Protein AF-A0A7S4FCK1-F1 (afdb_monomer_lite)

Foldseek 3Di:
DDPVVVVVVVDQDDADQDLVQLLVLLVDDPPSVSSVLSSLVCLLVNLLPDPLDPRLQVSLLSNLVSLLPDDCPPVHPCSVVSSLSNNLSSCLSHVPVLVVVLVCQLVDPPDDPVSNVSSVVSNVSNVD

Organism: Chrysotila carterae (NCBI:txid13221)

InterPro domains:
  IPR019337 Telomere length regulation protein, conserved domain [PF10193] (16-127)
  IPR038528 TEL2, C-terminal domain superfamily [G3DSA:1.25.40.720] (13-128)
  IPR051970 Telomere Length Regulation TEL2 [PTHR15830] (1-128)

Structure (mmCIF, N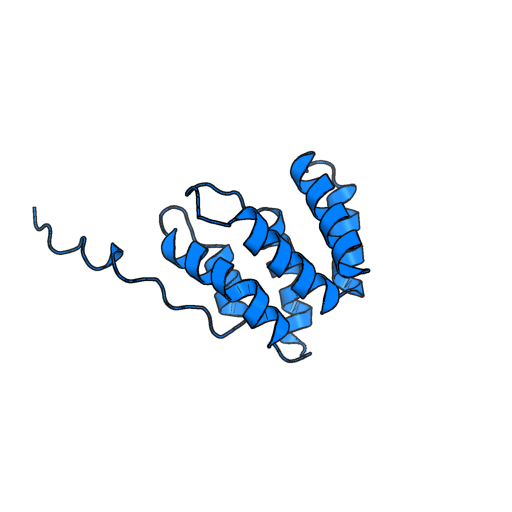/CA/C/O backbone):
data_AF-A0A7S4FCK1-F1
#
_entry.id   AF-A0A7S4FCK1-F1
#
loop_
_atom_site.group_PDB
_atom_site.id
_atom_site.type_symbol
_atom_site.label_atom_id
_atom_site.label_alt_id
_atom_site.label_comp_id
_atom_site.label_asym_id
_atom_site.label_entity_id
_atom_site.label_seq_id
_atom_site.pdbx_PDB_ins_code
_atom_site.Cartn_x
_atom_site.Cartn_y
_atom_site.Cartn_z
_atom_site.occupancy
_atom_site.B_iso_or_equiv
_atom_site.auth_seq_id
_atom_site.auth_comp_id
_atom_site.auth_asym_id
_atom_site.auth_atom_id
_atom_site.pdbx_PDB_model_num
ATOM 1 N N . TYR A 1 1 ? 0.516 30.722 27.780 1.00 45.16 1 TYR A N 1
ATOM 2 C CA . TYR A 1 1 ? 0.143 29.740 26.752 1.00 45.16 1 TYR A CA 1
ATOM 3 C C . TYR A 1 1 ? 0.396 30.392 25.413 1.00 45.16 1 TYR A C 1
ATOM 5 O O . TYR A 1 1 ? -0.260 31.381 25.112 1.00 45.16 1 TYR A O 1
ATOM 13 N N . ASP A 1 2 ? 1.434 29.944 24.713 1.00 50.22 2 ASP A N 1
ATOM 14 C CA . ASP A 1 2 ? 1.837 30.482 23.414 1.00 50.22 2 ASP A CA 1
ATOM 15 C C . ASP A 1 2 ? 1.190 29.610 22.329 1.00 50.22 2 ASP A C 1
ATOM 17 O O . ASP A 1 2 ? 1.484 28.424 22.236 1.00 50.22 2 ASP A O 1
ATOM 21 N N . LEU A 1 3 ? 0.229 30.173 21.592 1.00 62.84 3 LEU A N 1
ATOM 22 C CA . LEU A 1 3 ? -0.590 29.494 20.569 1.00 62.84 3 LEU A CA 1
ATOM 23 C C . LEU A 1 3 ? 0.071 29.544 19.176 1.00 62.84 3 LEU A C 1
ATOM 25 O O . LEU A 1 3 ? -0.594 29.444 18.147 1.00 62.84 3 LEU A O 1
ATOM 29 N N . THR A 1 4 ? 1.378 29.800 19.121 1.00 54.78 4 THR A N 1
ATOM 30 C CA . THR A 1 4 ? 2.125 29.945 17.865 1.00 54.78 4 THR A CA 1
ATOM 31 C C . THR A 1 4 ? 2.664 28.625 17.305 1.00 54.78 4 THR A C 1
ATOM 33 O O . THR A 1 4 ? 3.053 28.606 16.137 1.00 54.78 4 THR A O 1
ATOM 36 N N . ASP A 1 5 ? 2.615 27.527 18.068 1.00 54.31 5 ASP A N 1
ATOM 37 C CA . ASP A 1 5 ? 3.081 26.196 17.633 1.00 54.31 5 ASP A CA 1
ATOM 38 C C . ASP A 1 5 ? 2.062 25.454 16.731 1.00 54.31 5 ASP A C 1
ATOM 40 O O . ASP A 1 5 ? 2.442 24.683 15.849 1.00 54.31 5 ASP A O 1
ATOM 44 N N . ASP A 1 6 ? 0.771 25.804 16.826 1.00 56.00 6 ASP A N 1
ATOM 45 C CA . ASP A 1 6 ? -0.351 25.172 16.096 1.00 56.00 6 ASP A CA 1
ATOM 46 C C . ASP A 1 6 ? -0.313 25.358 14.563 1.00 56.00 6 ASP A C 1
ATOM 48 O O . ASP A 1 6 ? -1.123 24.791 13.829 1.00 56.00 6 ASP A O 1
ATOM 52 N N . ARG A 1 7 ? 0.592 26.190 14.031 1.00 48.53 7 ARG A N 1
ATOM 53 C CA . ARG A 1 7 ? 0.685 26.437 12.577 1.00 48.53 7 ARG A CA 1
ATOM 54 C C . ARG A 1 7 ? 1.547 25.418 11.842 1.00 48.53 7 ARG A C 1
ATOM 56 O O . ARG A 1 7 ? 1.418 25.298 10.624 1.00 48.53 7 ARG A O 1
ATOM 63 N N . SER A 1 8 ? 2.424 24.714 12.554 1.00 49.97 8 SER A N 1
ATOM 64 C CA . SER A 1 8 ? 3.257 23.659 11.969 1.00 49.97 8 SER A CA 1
ATOM 65 C C . SER A 1 8 ? 2.418 22.432 11.579 1.00 49.97 8 SER A C 1
ATOM 67 O O . SER A 1 8 ? 2.667 21.836 10.532 1.00 49.97 8 SER A O 1
ATOM 69 N N . ASP A 1 9 ? 1.329 22.190 12.313 1.00 52.31 9 ASP A N 1
ATOM 70 C CA . ASP A 1 9 ? 0.295 21.188 12.035 1.00 52.31 9 ASP A CA 1
ATOM 71 C C . ASP A 1 9 ? -0.644 21.558 10.871 1.00 52.31 9 ASP A C 1
ATOM 73 O O . ASP A 1 9 ? -1.570 20.815 10.570 1.00 52.31 9 ASP A O 1
ATOM 77 N N . LEU A 1 10 ? -0.461 22.694 10.192 1.00 54.75 10 LEU A N 1
ATOM 78 C CA . LEU A 1 10 ? -1.285 23.075 9.031 1.00 54.75 10 LEU A CA 1
ATOM 79 C C . LEU A 1 10 ? -0.578 22.847 7.689 1.00 54.75 10 LEU A C 1
ATOM 81 O O . LEU A 1 10 ? -1.200 23.000 6.634 1.00 54.75 10 LEU A O 1
ATOM 85 N N . LEU A 1 11 ? 0.715 22.511 7.699 1.00 59.50 11 LEU A N 1
ATOM 86 C CA . LEU A 1 11 ? 1.474 22.297 6.473 1.00 59.50 11 LEU A CA 1
ATOM 87 C C . LEU A 1 11 ? 1.332 20.844 6.009 1.00 59.50 11 LEU A C 1
ATOM 89 O O . LEU A 1 11 ? 1.732 19.942 6.739 1.00 59.50 11 LEU A O 1
ATOM 93 N N . PRO A 1 12 ? 0.837 20.589 4.782 1.00 64.94 12 PRO A N 1
ATOM 94 C CA . PRO A 1 12 ? 0.700 19.228 4.286 1.00 64.94 12 PRO A CA 1
ATOM 95 C C . PRO A 1 12 ? 2.052 18.510 4.313 1.00 64.94 12 PRO A C 1
ATOM 97 O O . PRO A 1 12 ? 3.046 19.006 3.771 1.00 64.94 12 PRO A O 1
ATOM 100 N N . ALA A 1 13 ? 2.074 17.331 4.940 1.00 78.19 13 ALA A N 1
ATOM 101 C CA . ALA A 1 13 ? 3.279 16.524 5.055 1.00 78.19 13 ALA A CA 1
ATOM 102 C C . ALA A 1 13 ? 3.893 16.248 3.667 1.00 78.19 13 ALA A C 1
ATOM 104 O O . ALA A 1 13 ? 3.170 16.000 2.691 1.00 78.19 13 ALA A O 1
ATOM 105 N N . PRO A 1 14 ? 5.231 16.276 3.543 1.00 81.25 14 PRO A N 1
ATOM 106 C CA . PRO A 1 14 ? 5.889 16.077 2.264 1.00 81.25 14 PRO A CA 1
ATOM 107 C C . PRO A 1 14 ? 5.600 14.677 1.718 1.00 81.25 14 PRO A C 1
ATOM 109 O O . PRO A 1 14 ? 5.777 13.668 2.402 1.00 81.25 14 PRO A O 1
ATOM 112 N N . ARG A 1 15 ? 5.203 14.609 0.443 1.00 86.50 15 ARG A N 1
ATOM 113 C CA . ARG A 1 15 ? 4.952 13.334 -0.239 1.00 86.50 15 ARG A CA 1
ATOM 114 C C . ARG A 1 15 ? 6.237 12.497 -0.293 1.00 86.50 15 ARG A C 1
ATOM 116 O O . ARG A 1 15 ? 7.294 13.028 -0.664 1.00 86.50 15 ARG A O 1
ATOM 123 N N . PRO A 1 16 ? 6.180 11.195 0.036 1.00 87.50 16 PRO A N 1
ATOM 124 C CA . PRO A 1 16 ? 7.351 10.338 -0.040 1.00 87.50 16 PRO A CA 1
ATOM 125 C C . PRO A 1 16 ? 7.856 10.257 -1.486 1.00 87.50 16 PRO A C 1
ATOM 127 O O . PRO A 1 16 ? 7.080 10.169 -2.431 1.00 87.50 16 PRO A O 1
ATOM 130 N N . LYS A 1 17 ? 9.182 10.282 -1.660 1.00 88.12 17 LYS A N 1
ATOM 131 C CA . LYS A 1 17 ? 9.848 10.132 -2.972 1.00 88.12 17 LYS A CA 1
ATOM 132 C C . LYS A 1 17 ? 10.416 8.731 -3.211 1.00 88.12 17 LYS A C 1
ATOM 134 O O . LYS A 1 17 ? 10.783 8.390 -4.329 1.00 88.12 17 LYS A O 1
ATOM 139 N N . HIS A 1 18 ? 10.507 7.925 -2.155 1.00 90.81 18 HIS A N 1
ATOM 140 C CA . HIS A 1 18 ? 11.118 6.598 -2.173 1.00 90.81 18 HIS A CA 1
ATOM 141 C C . HIS A 1 18 ? 10.227 5.590 -1.448 1.00 90.81 18 HIS A C 1
ATOM 143 O O . HIS A 1 18 ? 9.547 5.949 -0.485 1.00 90.81 18 HIS A O 1
ATOM 149 N N . LEU A 1 19 ? 10.296 4.317 -1.852 1.00 92.81 19 LEU A N 1
ATOM 150 C CA . LEU A 1 19 ? 9.496 3.227 -1.274 1.00 92.81 19 LEU A CA 1
ATOM 151 C C . LEU A 1 19 ? 9.713 3.070 0.239 1.00 92.81 19 LEU A C 1
ATOM 153 O O . LEU A 1 19 ? 8.775 2.788 0.977 1.00 92.81 19 LEU A O 1
ATOM 157 N N . ARG A 1 20 ? 10.932 3.321 0.724 1.00 94.00 20 ARG A N 1
ATOM 158 C CA . ARG A 1 20 ? 11.246 3.320 2.162 1.00 94.00 20 ARG A CA 1
ATOM 159 C C . ARG A 1 20 ? 10.492 4.402 2.945 1.00 94.00 20 ARG A C 1
ATOM 161 O O . ARG A 1 20 ? 10.006 4.138 4.038 1.00 94.00 20 ARG A O 1
ATOM 168 N N . HIS A 1 21 ? 10.365 5.602 2.373 1.00 93.88 21 HIS A N 1
ATOM 169 C CA . HIS A 1 21 ? 9.628 6.704 2.993 1.00 93.88 21 HIS A CA 1
ATOM 170 C C . HIS A 1 21 ? 8.124 6.465 2.902 1.00 93.88 21 HIS A C 1
ATOM 172 O O . HIS A 1 21 ? 7.407 6.783 3.841 1.00 93.88 21 HIS A O 1
ATOM 178 N N . LEU A 1 22 ? 7.661 5.847 1.810 1.00 95.38 22 LEU A N 1
ATOM 179 C CA . LEU A 1 22 ? 6.283 5.386 1.696 1.00 95.38 22 LEU A CA 1
ATOM 180 C C . LEU A 1 22 ? 5.949 4.403 2.824 1.00 95.38 22 LEU A C 1
ATOM 182 O O . LEU A 1 22 ? 4.981 4.613 3.542 1.00 95.38 22 LEU A O 1
ATOM 186 N N . LEU A 1 23 ? 6.777 3.374 3.033 1.00 96.19 23 LEU A N 1
ATOM 187 C CA . LEU A 1 23 ? 6.567 2.404 4.109 1.00 96.19 23 LEU A CA 1
ATOM 188 C C . LEU A 1 23 ? 6.586 3.057 5.498 1.00 96.19 23 LEU A C 1
ATOM 190 O O . LEU A 1 23 ? 5.770 2.701 6.343 1.00 96.19 23 LEU A O 1
ATOM 194 N N . ALA A 1 24 ? 7.503 3.999 5.732 1.00 94.50 24 ALA A N 1
ATOM 195 C CA . ALA A 1 24 ? 7.551 4.747 6.984 1.00 94.50 24 ALA A CA 1
ATOM 196 C C . ALA A 1 24 ? 6.267 5.563 7.203 1.00 94.50 24 ALA A C 1
ATOM 198 O O . ALA A 1 24 ? 5.688 5.489 8.280 1.00 94.50 24 ALA A O 1
ATOM 199 N N . GLY A 1 25 ? 5.778 6.262 6.174 1.00 94.06 25 GLY A N 1
ATOM 200 C CA . GLY A 1 25 ? 4.550 7.053 6.259 1.00 94.06 25 GLY A CA 1
ATOM 201 C C . GLY A 1 25 ? 3.280 6.212 6.412 1.00 94.06 25 GLY A C 1
ATOM 202 O O . GLY A 1 25 ? 2.375 6.601 7.138 1.00 94.06 25 GLY A O 1
ATOM 203 N N . LEU A 1 26 ? 3.225 5.016 5.818 1.00 94.00 26 LEU A N 1
ATOM 204 C CA . LEU A 1 26 ? 2.133 4.061 6.056 1.00 94.00 26 LEU A CA 1
ATOM 205 C C . LEU A 1 26 ? 2.134 3.491 7.484 1.00 94.00 26 LEU A C 1
ATOM 207 O O . LEU A 1 26 ? 1.119 2.975 7.938 1.00 94.00 26 LEU A O 1
ATOM 211 N N . ARG A 1 27 ? 3.272 3.566 8.180 1.00 94.38 27 ARG A N 1
ATOM 212 C CA . ARG A 1 27 ? 3.455 3.155 9.581 1.00 94.38 27 ARG A CA 1
ATOM 213 C C . ARG A 1 27 ? 3.530 4.354 10.531 1.00 94.38 27 ARG A C 1
ATOM 215 O O . ARG A 1 27 ? 4.034 4.207 11.646 1.00 94.38 27 ARG A O 1
ATOM 222 N N . ALA A 1 28 ? 3.086 5.525 10.076 1.00 90.56 28 ALA A N 1
ATOM 223 C CA . ALA A 1 28 ? 3.053 6.732 10.885 1.00 90.56 28 ALA A CA 1
ATOM 224 C C . ALA A 1 28 ? 2.256 6.483 12.174 1.00 90.56 28 ALA A C 1
ATOM 226 O O . ALA A 1 28 ? 1.276 5.730 12.176 1.00 90.56 28 ALA A O 1
ATOM 227 N N . LYS A 1 29 ? 2.713 7.057 13.289 1.00 84.62 29 LYS A N 1
ATOM 228 C CA . LYS A 1 29 ? 2.118 6.792 14.601 1.00 84.62 29 LYS A CA 1
ATOM 229 C C . LYS A 1 29 ? 0.826 7.578 14.788 1.00 84.62 29 LYS A C 1
ATOM 231 O O . LYS A 1 29 ? 0.484 8.471 14.011 1.00 84.62 29 LYS A O 1
ATOM 236 N N . THR A 1 30 ? 0.115 7.261 15.867 1.00 80.94 30 THR A N 1
ATOM 237 C CA . THR A 1 30 ? -1.064 8.018 16.279 1.00 80.94 30 THR A CA 1
ATOM 238 C C . THR A 1 30 ? -0.728 9.510 16.403 1.00 80.94 30 THR A C 1
ATOM 240 O O . THR A 1 30 ? 0.232 9.864 17.081 1.00 80.94 30 THR A O 1
ATOM 243 N N . GLY A 1 31 ? -1.490 10.372 15.725 1.00 79.50 31 GLY A N 1
ATOM 244 C CA . GLY A 1 31 ? -1.244 11.816 15.622 1.00 79.50 31 GLY A CA 1
ATOM 245 C C . GLY A 1 31 ? -0.646 12.263 14.281 1.00 79.50 31 GLY A C 1
ATOM 246 O O . GLY A 1 31 ? -0.948 13.359 13.816 1.00 79.50 31 GLY A O 1
ATOM 247 N N . GLU A 1 32 ? 0.083 11.399 13.570 1.00 86.44 32 GLU A N 1
ATOM 248 C CA . GLU A 1 32 ? 0.763 11.719 12.300 1.00 86.44 32 GLU A CA 1
ATOM 249 C C . GLU A 1 32 ? -0.145 11.535 11.060 1.00 86.44 32 GLU A C 1
ATOM 251 O O . GLU A 1 32 ? 0.252 11.012 10.014 1.00 86.44 32 GLU A O 1
ATOM 256 N N . HIS A 1 33 ? -1.401 11.969 11.171 1.00 88.56 33 HIS A N 1
ATOM 257 C CA . HIS A 1 33 ? -2.447 11.772 10.162 1.00 88.56 33 HIS A CA 1
ATOM 258 C C . HIS A 1 33 ? -2.102 12.369 8.787 1.00 88.56 33 HIS A C 1
ATOM 260 O O . HIS A 1 33 ? -2.439 11.785 7.756 1.00 88.56 33 HIS A O 1
ATOM 266 N N . GLN A 1 34 ? -1.386 13.495 8.747 1.00 89.50 34 GLN A N 1
ATOM 267 C CA . GLN A 1 34 ? -0.967 14.138 7.495 1.00 89.50 34 GLN A CA 1
ATOM 268 C C . GLN A 1 34 ? 0.102 13.333 6.765 1.00 89.50 34 GLN A C 1
ATOM 270 O O . GLN A 1 34 ? 0.040 13.196 5.545 1.00 89.50 34 GLN A O 1
ATOM 275 N N . THR A 1 35 ? 1.047 12.755 7.507 1.00 91.50 35 THR A N 1
ATOM 276 C CA . THR A 1 35 ? 2.072 11.862 6.959 1.00 91.50 35 THR A CA 1
ATOM 277 C C . THR A 1 35 ? 1.425 10.622 6.353 1.00 91.50 35 THR A C 1
ATOM 279 O O . THR A 1 35 ? 1.765 10.234 5.233 1.00 91.50 35 THR A O 1
ATOM 282 N N . LEU A 1 36 ? 0.444 10.042 7.053 1.00 93.50 36 LEU A N 1
ATOM 283 C CA . LEU A 1 36 ? -0.312 8.897 6.555 1.00 93.50 36 LEU A CA 1
ATOM 284 C C . LEU A 1 36 ? -1.101 9.241 5.286 1.00 93.50 36 LEU A C 1
ATOM 286 O O . LEU A 1 36 ? -1.040 8.504 4.300 1.00 93.50 36 LEU A O 1
ATOM 290 N N . ALA A 1 37 ? -1.809 10.373 5.292 1.00 92.81 37 ALA A N 1
ATOM 291 C CA . ALA A 1 37 ? -2.582 10.843 4.148 1.00 92.81 37 ALA A CA 1
ATOM 292 C C . ALA A 1 37 ? -1.689 11.096 2.922 1.00 92.81 37 ALA A C 1
ATOM 294 O O . ALA A 1 37 ? -1.979 10.596 1.835 1.00 92.81 37 ALA A O 1
ATOM 295 N N . ALA A 1 38 ? -0.563 11.795 3.099 1.00 93.31 38 ALA A N 1
ATOM 296 C CA . ALA A 1 38 ? 0.397 12.060 2.028 1.00 93.31 38 ALA A CA 1
ATOM 297 C C . ALA A 1 38 ? 1.017 10.765 1.472 1.00 93.31 38 ALA A C 1
ATOM 299 O O . ALA A 1 38 ? 1.210 10.624 0.258 1.00 93.31 38 ALA A O 1
ATOM 300 N N . ALA A 1 39 ? 1.312 9.798 2.346 1.00 95.19 39 ALA A N 1
ATOM 301 C CA . ALA A 1 39 ? 1.810 8.490 1.944 1.00 95.19 39 ALA A CA 1
ATOM 302 C C . ALA A 1 39 ? 0.774 7.730 1.104 1.00 95.19 39 ALA A C 1
ATOM 304 O O . ALA A 1 39 ? 1.097 7.316 -0.008 1.00 95.19 39 ALA A O 1
ATOM 305 N N . LEU A 1 40 ? -0.469 7.616 1.581 1.00 95.31 40 LEU A N 1
ATOM 306 C CA . LEU A 1 40 ? -1.562 6.949 0.866 1.00 95.31 40 LEU A CA 1
ATOM 307 C C . LEU A 1 40 ? -1.856 7.577 -0.498 1.00 95.31 40 LEU A C 1
ATOM 309 O O . LEU A 1 40 ? -1.963 6.853 -1.487 1.00 95.31 40 LEU A O 1
ATOM 313 N N . GLU A 1 41 ? -1.940 8.907 -0.566 1.00 95.00 41 GLU A N 1
ATOM 314 C CA . GLU A 1 41 ? -2.251 9.630 -1.803 1.00 95.00 41 GLU A CA 1
ATOM 315 C C . GLU A 1 41 ? -1.197 9.364 -2.894 1.00 95.00 41 GLU A C 1
ATOM 317 O O . GLU A 1 41 ? -1.520 9.184 -4.067 1.00 95.00 41 GLU A O 1
ATOM 322 N N . SER A 1 42 ? 0.077 9.295 -2.504 1.00 94.88 42 SER A N 1
ATOM 323 C CA . SER A 1 42 ? 1.196 9.051 -3.423 1.00 94.88 42 SER A CA 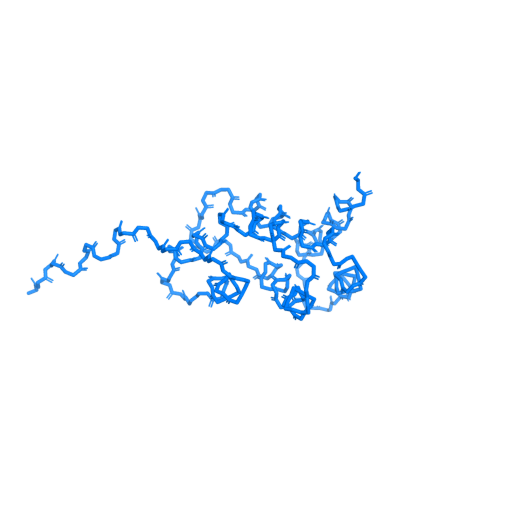1
ATOM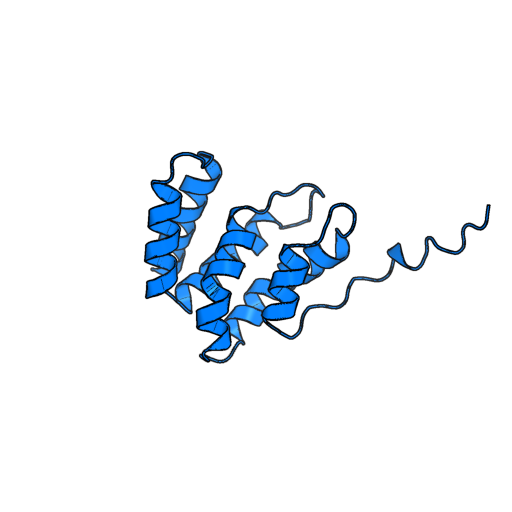 324 C C . SER A 1 42 ? 1.481 7.572 -3.715 1.00 94.88 42 SER A C 1
ATOM 326 O O . SER A 1 42 ? 2.218 7.279 -4.660 1.00 94.88 42 SER A O 1
ATOM 328 N N . ALA A 1 43 ? 0.926 6.642 -2.929 1.00 95.88 43 ALA A N 1
ATOM 329 C CA . ALA A 1 43 ? 1.353 5.243 -2.893 1.00 95.88 43 ALA A CA 1
ATOM 330 C C . ALA A 1 43 ? 1.261 4.560 -4.264 1.00 95.88 43 ALA A C 1
ATOM 332 O O . ALA A 1 43 ? 2.237 3.985 -4.744 1.00 95.88 43 ALA A O 1
ATOM 333 N N . GLU A 1 44 ? 0.105 4.665 -4.920 1.00 96.31 44 GLU A N 1
ATOM 334 C CA . GLU A 1 44 ? -0.146 4.077 -6.240 1.00 96.31 44 GLU A CA 1
ATOM 335 C C . GLU A 1 44 ? 0.840 4.601 -7.294 1.00 96.31 44 GLU A C 1
ATOM 337 O O . GLU A 1 44 ? 1.477 3.816 -8.001 1.00 96.31 44 GLU A O 1
ATOM 342 N N . ALA A 1 45 ? 0.996 5.926 -7.384 1.00 95.62 45 ALA A N 1
ATOM 343 C CA . ALA A 1 45 ? 1.872 6.559 -8.366 1.00 95.62 45 ALA A CA 1
ATOM 344 C C . ALA A 1 45 ? 3.341 6.175 -8.140 1.00 95.62 45 ALA A C 1
ATOM 346 O O . ALA A 1 45 ? 4.047 5.839 -9.092 1.00 95.62 45 ALA A O 1
ATOM 347 N N . LEU A 1 46 ? 3.787 6.166 -6.882 1.00 95.25 46 LEU A N 1
ATOM 348 C CA . LEU A 1 46 ? 5.157 5.826 -6.514 1.00 95.25 46 LEU A CA 1
ATOM 349 C C . LEU A 1 46 ? 5.466 4.357 -6.814 1.00 95.25 46 LEU A C 1
ATOM 351 O O . LEU A 1 46 ? 6.501 4.059 -7.405 1.00 95.25 46 LEU A O 1
ATOM 355 N N . VAL A 1 47 ? 4.558 3.440 -6.471 1.00 95.31 47 VAL A N 1
ATOM 356 C CA . VAL A 1 47 ? 4.716 2.007 -6.761 1.00 95.31 47 VAL A CA 1
ATOM 357 C C . VAL A 1 47 ? 4.761 1.743 -8.267 1.00 95.31 47 VAL A C 1
ATOM 359 O O . VAL A 1 47 ? 5.612 0.981 -8.728 1.00 95.31 47 VAL A O 1
ATOM 362 N N . ARG A 1 48 ? 3.899 2.396 -9.056 1.00 95.25 48 ARG A N 1
ATOM 363 C CA . ARG A 1 48 ? 3.920 2.253 -10.520 1.00 95.25 48 ARG A CA 1
ATOM 364 C C . ARG A 1 48 ? 5.189 2.818 -11.149 1.00 95.25 48 ARG A C 1
ATOM 366 O O . ARG A 1 48 ? 5.710 2.206 -12.077 1.00 95.25 48 ARG A O 1
ATOM 373 N N . ALA A 1 49 ? 5.678 3.950 -10.648 1.00 94.25 49 ALA A N 1
ATOM 374 C CA . ALA A 1 49 ? 6.873 4.613 -11.163 1.00 94.25 49 ALA A CA 1
ATOM 375 C C . ALA A 1 49 ? 8.186 3.978 -10.678 1.00 94.25 49 ALA A C 1
ATOM 377 O O . ALA A 1 49 ? 9.235 4.217 -11.275 1.00 94.25 49 ALA A O 1
ATOM 378 N N . ALA A 1 50 ? 8.158 3.179 -9.606 1.00 92.69 50 ALA A N 1
ATOM 379 C CA . ALA A 1 50 ? 9.355 2.546 -9.072 1.00 92.69 50 ALA A CA 1
ATOM 380 C C . ALA A 1 50 ? 10.043 1.681 -10.147 1.00 92.69 50 ALA A C 1
ATOM 382 O O . ALA A 1 50 ? 9.361 0.991 -10.907 1.00 92.69 50 ALA A O 1
ATOM 383 N N . PRO A 1 51 ? 11.380 1.654 -10.236 1.00 91.81 51 PRO A N 1
ATOM 384 C CA . PRO A 1 51 ? 12.072 0.719 -11.117 1.00 91.81 51 PRO A CA 1
ATOM 385 C C . PRO A 1 51 ? 11.890 -0.724 -10.621 1.00 91.81 51 PRO A C 1
ATOM 387 O O . PRO A 1 51 ? 11.752 -0.963 -9.419 1.00 91.81 51 PRO A O 1
ATOM 390 N N . MET A 1 52 ? 11.893 -1.701 -11.536 1.00 88.62 52 MET A N 1
ATOM 391 C CA . MET A 1 52 ? 11.957 -3.126 -11.176 1.00 88.62 52 MET A CA 1
ATOM 392 C C . MET A 1 52 ? 13.353 -3.455 -10.640 1.00 88.62 52 MET A C 1
ATOM 394 O O . MET A 1 52 ? 14.218 -3.954 -11.351 1.00 88.62 52 MET A O 1
ATOM 398 N N . ALA A 1 53 ? 13.581 -3.106 -9.378 1.00 89.94 53 ALA A N 1
ATOM 399 C CA . ALA A 1 53 ? 14.843 -3.276 -8.679 1.00 89.94 53 ALA A CA 1
ATOM 400 C C . ALA A 1 53 ? 14.651 -4.109 -7.409 1.00 89.94 53 ALA A C 1
ATOM 402 O O . ALA A 1 53 ? 13.542 -4.263 -6.894 1.00 89.94 53 ALA A O 1
ATOM 403 N N . ARG A 1 54 ? 15.765 -4.593 -6.853 1.00 89.81 54 ARG A N 1
ATOM 404 C CA . ARG A 1 54 ? 15.787 -5.377 -5.610 1.00 89.81 54 ARG A CA 1
ATOM 405 C C . ARG A 1 54 ? 15.090 -4.669 -4.442 1.00 89.81 54 ARG A C 1
ATOM 407 O O . ARG A 1 54 ? 14.446 -5.335 -3.646 1.00 89.81 54 ARG A O 1
ATOM 414 N N . GLU A 1 55 ? 15.152 -3.336 -4.368 1.00 91.00 55 GLU A N 1
ATOM 415 C CA . GLU A 1 55 ? 14.432 -2.559 -3.345 1.00 91.00 55 GLU A CA 1
ATOM 416 C C . GLU A 1 55 ? 12.911 -2.767 -3.418 1.00 91.00 55 GLU A C 1
ATOM 418 O O . GLU A 1 55 ? 12.289 -2.990 -2.382 1.00 91.00 55 GLU A O 1
ATOM 423 N N . LEU A 1 56 ? 12.317 -2.762 -4.619 1.00 92.44 56 LEU A N 1
ATOM 424 C CA . LEU A 1 56 ? 10.880 -2.9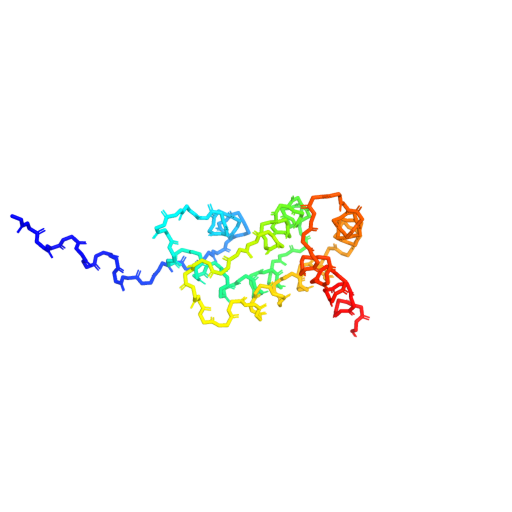88 -4.792 1.00 92.44 56 LEU A CA 1
ATOM 425 C C . LEU A 1 56 ? 10.483 -4.388 -4.324 1.00 92.44 56 LEU A C 1
ATOM 427 O O . LEU A 1 56 ? 9.541 -4.520 -3.554 1.00 92.44 56 LEU A O 1
ATOM 431 N N . ILE A 1 57 ? 11.233 -5.411 -4.730 1.00 92.62 57 ILE A N 1
ATOM 432 C CA . ILE A 1 57 ? 10.953 -6.808 -4.367 1.00 92.62 57 ILE A CA 1
ATOM 433 C C . ILE A 1 57 ? 11.043 -6.999 -2.845 1.00 92.62 57 ILE A C 1
ATOM 435 O O . ILE A 1 57 ? 10.161 -7.607 -2.242 1.00 92.62 57 ILE A O 1
ATOM 439 N N . THR A 1 58 ? 12.072 -6.430 -2.208 1.00 94.19 58 THR A N 1
ATOM 440 C CA . THR A 1 58 ? 12.263 -6.513 -0.752 1.00 94.19 58 THR A CA 1
ATOM 441 C C . THR A 1 58 ? 11.174 -5.770 0.023 1.00 94.19 58 THR A C 1
ATOM 443 O O . THR A 1 58 ? 10.740 -6.237 1.075 1.00 94.19 58 THR A O 1
ATOM 446 N N . LEU A 1 59 ? 10.733 -4.608 -0.469 1.00 96.06 59 LEU A N 1
ATOM 447 C CA . LEU A 1 59 ? 9.749 -3.772 0.223 1.00 96.06 59 LEU A CA 1
ATOM 448 C C . LEU A 1 59 ? 8.295 -4.092 -0.147 1.00 96.06 59 LEU A C 1
ATOM 450 O O . LEU A 1 59 ? 7.401 -3.666 0.580 1.00 96.06 59 LEU A O 1
ATOM 454 N N . ALA A 1 60 ? 8.040 -4.871 -1.203 1.00 95.25 60 ALA A N 1
ATOM 455 C CA . ALA A 1 60 ? 6.691 -5.198 -1.659 1.00 95.25 60 ALA A CA 1
ATOM 456 C C . ALA A 1 60 ? 5.847 -5.845 -0.554 1.00 95.25 60 ALA A C 1
ATOM 458 O O . ALA A 1 60 ? 4.782 -5.337 -0.216 1.00 95.25 60 ALA A O 1
ATOM 459 N N . ARG A 1 61 ? 6.337 -6.917 0.079 1.00 95.88 61 ARG A N 1
ATOM 460 C CA . ARG A 1 61 ? 5.597 -7.575 1.168 1.00 95.88 61 ARG A CA 1
ATOM 461 C C . ARG A 1 61 ? 5.393 -6.654 2.385 1.00 95.88 61 ARG A C 1
ATOM 463 O O . ARG A 1 61 ? 4.254 -6.535 2.826 1.00 95.88 61 ARG A O 1
ATOM 470 N N . PRO A 1 62 ? 6.418 -5.954 2.916 1.00 96.69 62 PRO A N 1
ATOM 471 C CA . PRO A 1 62 ? 6.224 -4.985 3.997 1.00 96.69 62 PRO A CA 1
ATOM 472 C C . PRO A 1 62 ? 5.198 -3.884 3.697 1.00 96.69 62 PRO A C 1
ATOM 474 O O . PRO A 1 62 ? 4.434 -3.517 4.589 1.00 96.69 62 PRO A O 1
ATOM 477 N N . ILE A 1 63 ? 5.179 -3.360 2.467 1.00 96.62 63 ILE A N 1
ATOM 478 C CA . ILE A 1 63 ? 4.219 -2.334 2.040 1.00 96.62 63 ILE A CA 1
ATOM 479 C C . ILE A 1 63 ? 2.819 -2.938 1.908 1.00 96.62 63 ILE A C 1
ATOM 481 O O . ILE A 1 63 ? 1.869 -2.350 2.417 1.00 96.62 63 ILE A O 1
ATOM 485 N N . ALA A 1 64 ? 2.683 -4.115 1.290 1.00 95.69 64 ALA A N 1
ATOM 486 C CA . ALA A 1 64 ? 1.403 -4.811 1.176 1.00 95.69 64 ALA A CA 1
ATOM 487 C C . ALA A 1 64 ? 0.800 -5.106 2.554 1.00 95.69 64 ALA A C 1
ATOM 489 O O . ALA A 1 64 ? -0.365 -4.805 2.788 1.00 95.69 64 ALA A O 1
ATOM 490 N N . HIS A 1 65 ? 1.612 -5.612 3.485 1.00 94.50 65 HIS A N 1
ATOM 491 C CA . HIS A 1 65 ? 1.195 -5.853 4.862 1.00 94.50 65 HIS A CA 1
ATOM 492 C C . HIS A 1 65 ? 0.719 -4.563 5.534 1.00 94.50 65 HIS A C 1
ATOM 494 O O . HIS A 1 65 ? -0.337 -4.556 6.163 1.00 94.50 65 HIS A O 1
ATOM 500 N N . ALA A 1 66 ? 1.483 -3.470 5.412 1.00 95.06 66 ALA A N 1
ATOM 501 C CA . ALA A 1 66 ? 1.105 -2.183 5.991 1.00 95.06 66 ALA A CA 1
ATOM 502 C C . ALA A 1 66 ? -0.225 -1.675 5.417 1.00 95.06 66 ALA A C 1
ATOM 504 O O . ALA A 1 66 ? -1.084 -1.267 6.185 1.00 95.06 66 ALA A O 1
ATOM 505 N N . LEU A 1 67 ? -0.419 -1.753 4.097 1.00 94.62 67 LEU A N 1
ATOM 506 C CA . LEU A 1 67 ? -1.661 -1.346 3.436 1.00 94.62 67 LEU A CA 1
ATOM 507 C C . LEU A 1 67 ? -2.852 -2.221 3.843 1.00 94.62 67 LEU A C 1
ATOM 509 O O . LEU A 1 67 ? -3.912 -1.679 4.129 1.00 94.62 67 LEU A O 1
ATOM 513 N N . LEU A 1 68 ? -2.696 -3.547 3.882 1.00 92.25 68 LEU A N 1
ATOM 514 C CA . LEU A 1 68 ? -3.785 -4.480 4.191 1.00 92.25 68 LEU A CA 1
ATOM 515 C C . LEU A 1 68 ? -4.307 -4.311 5.625 1.00 92.25 68 LEU A C 1
ATOM 517 O O . LEU A 1 68 ? -5.509 -4.394 5.858 1.00 92.25 68 LEU A O 1
ATOM 521 N N . HIS A 1 69 ? -3.404 -4.033 6.566 1.00 90.69 69 HIS A N 1
ATOM 522 C CA . HIS A 1 69 ? -3.718 -3.858 7.986 1.00 90.69 69 HIS A CA 1
ATOM 523 C C . HIS A 1 69 ? -4.051 -2.408 8.361 1.00 90.69 69 HIS A C 1
ATOM 525 O O . HIS A 1 69 ? -4.257 -2.103 9.538 1.00 90.69 69 HIS A O 1
ATOM 531 N N . LEU A 1 70 ? -4.077 -1.493 7.389 1.00 91.25 70 LEU A N 1
ATOM 532 C CA . LEU A 1 70 ? -4.347 -0.090 7.655 1.00 91.25 70 LEU A CA 1
ATOM 533 C C . LEU A 1 70 ? -5.847 0.148 7.846 1.00 91.25 70 LEU A C 1
ATOM 535 O O . LEU A 1 70 ? -6.664 -0.195 6.982 1.00 91.25 70 LEU A O 1
ATOM 539 N N . HIS A 1 71 ? -6.183 0.822 8.945 1.00 88.50 71 HIS A N 1
ATOM 540 C CA . HIS A 1 71 ? -7.544 1.207 9.306 1.00 88.50 71 HIS A CA 1
ATOM 541 C C . HIS A 1 71 ? -7.738 2.717 9.144 1.00 88.50 71 HIS A C 1
ATOM 543 O O . HIS A 1 71 ? -6.805 3.503 9.306 1.00 88.50 71 HIS A O 1
ATOM 549 N N . ASN A 1 72 ? -8.962 3.131 8.814 1.00 88.56 72 ASN A N 1
ATOM 550 C CA . ASN A 1 72 ? -9.276 4.536 8.568 1.00 88.56 72 ASN A CA 1
ATOM 551 C C . ASN A 1 72 ? -9.571 5.310 9.866 1.00 88.56 72 ASN A C 1
ATOM 553 O O . ASN A 1 72 ? -10.667 5.839 10.041 1.00 88.56 72 ASN A O 1
ATOM 557 N N . GLU A 1 73 ? -8.605 5.369 10.783 1.00 88.56 73 GLU A N 1
ATOM 558 C CA . GLU A 1 73 ? -8.789 5.981 12.112 1.00 88.56 73 GLU A CA 1
ATOM 559 C C . GLU A 1 73 ? -9.075 7.490 12.049 1.00 88.56 73 GLU A C 1
ATOM 561 O O . GLU A 1 73 ? -9.794 8.026 12.888 1.00 88.56 73 GLU A O 1
ATOM 566 N N . TYR A 1 74 ? -8.569 8.171 11.019 1.00 88.19 74 TYR A N 1
ATOM 567 C CA . TYR A 1 74 ? -8.711 9.621 10.840 1.00 88.19 74 TYR A CA 1
ATOM 568 C C . TYR A 1 74 ? -9.797 10.017 9.838 1.00 88.19 74 TYR A C 1
ATOM 570 O O . TYR A 1 74 ? -9.865 11.179 9.447 1.00 88.19 74 TYR A O 1
ATOM 578 N N . SER A 1 75 ? -10.628 9.070 9.383 1.00 89.06 75 SER A N 1
ATOM 579 C CA . SER A 1 75 ? -11.662 9.322 8.365 1.00 89.06 75 SER A CA 1
ATOM 580 C C . SER A 1 75 ? -11.116 10.025 7.110 1.00 89.06 75 SER A C 1
ATOM 582 O O . SER A 1 75 ? -11.721 10.955 6.578 1.00 89.06 75 SER A O 1
ATOM 584 N N . LEU A 1 76 ? -9.955 9.576 6.626 1.00 89.94 76 LEU A N 1
ATOM 585 C CA . LEU A 1 76 ? -9.283 10.153 5.469 1.00 89.94 76 LEU A CA 1
ATOM 586 C C . LEU A 1 76 ? -10.151 10.007 4.202 1.00 89.94 76 LEU A C 1
ATOM 588 O O . LEU A 1 76 ? -10.698 8.924 3.940 1.00 89.94 76 LEU A O 1
ATOM 592 N N . PRO A 1 77 ? -10.272 11.067 3.384 1.00 89.56 77 PRO A N 1
ATOM 593 C CA . PRO A 1 77 ? -11.077 11.034 2.171 1.00 89.56 77 PRO A CA 1
ATOM 594 C C . PRO A 1 77 ? -10.478 10.065 1.148 1.00 89.56 77 PRO A C 1
ATOM 596 O O . PRO A 1 77 ? -9.288 10.103 0.851 1.00 89.56 77 PRO A O 1
ATOM 599 N N . GLY A 1 78 ? -11.312 9.184 0.590 1.00 91.44 78 GLY A N 1
ATOM 600 C CA . GLY A 1 78 ? -10.875 8.222 -0.426 1.00 91.44 78 GLY A CA 1
ATOM 601 C C . GLY A 1 78 ? -9.966 7.100 0.091 1.00 91.44 78 GLY A C 1
ATOM 602 O O . GLY A 1 78 ? -9.468 6.328 -0.727 1.00 91.44 78 GLY A O 1
ATOM 603 N N . PHE A 1 79 ? -9.793 6.960 1.413 1.00 93.12 79 PHE A N 1
ATOM 604 C CA . PHE A 1 79 ? -8.895 5.988 2.049 1.00 93.12 79 PHE A CA 1
ATOM 605 C C . PHE A 1 79 ? -8.983 4.583 1.443 1.00 93.12 79 PHE A C 1
ATOM 607 O O . PHE A 1 79 ? -7.989 4.047 0.962 1.00 93.12 79 PHE A O 1
ATOM 614 N N . ALA A 1 80 ? -10.185 3.995 1.416 1.00 91.69 80 ALA A N 1
ATOM 615 C CA . ALA A 1 80 ? -10.377 2.626 0.941 1.00 91.69 80 ALA A CA 1
ATOM 616 C C . ALA A 1 80 ? -9.992 2.474 -0.539 1.00 91.69 80 ALA A C 1
ATOM 618 O O . ALA A 1 80 ? -9.369 1.487 -0.927 1.00 91.69 80 ALA A O 1
ATOM 619 N N . GLN A 1 81 ? -10.314 3.476 -1.364 1.00 93.31 81 GLN A N 1
ATOM 620 C CA . GLN A 1 81 ? -9.984 3.472 -2.785 1.00 93.31 81 GLN A CA 1
ATOM 621 C C . GLN A 1 81 ? -8.475 3.622 -3.014 1.00 93.31 81 GLN A C 1
ATOM 623 O O . GLN A 1 81 ? -7.909 2.871 -3.806 1.00 93.31 81 GLN A O 1
ATOM 628 N N . GLN A 1 82 ? -7.821 4.554 -2.317 1.00 95.31 82 GLN A N 1
ATOM 629 C CA . GLN A 1 82 ? -6.374 4.773 -2.404 1.00 95.31 82 GLN A CA 1
ATOM 630 C C . GLN A 1 82 ? -5.598 3.541 -1.924 1.00 95.31 82 GLN A C 1
ATOM 632 O O . GLN A 1 82 ? -4.724 3.046 -2.637 1.00 95.31 82 GLN A O 1
ATOM 637 N N . ARG A 1 83 ? -5.983 2.986 -0.766 1.00 94.81 83 ARG A N 1
ATOM 638 C CA . ARG A 1 83 ? -5.429 1.750 -0.195 1.00 94.81 83 ARG A CA 1
ATOM 639 C C . ARG A 1 83 ? -5.504 0.599 -1.195 1.00 94.81 83 ARG A C 1
ATOM 641 O O . ARG A 1 83 ? -4.485 -0.021 -1.491 1.00 94.81 83 ARG A O 1
ATOM 648 N N . ARG A 1 84 ? -6.691 0.353 -1.762 1.00 93.62 84 ARG A N 1
ATOM 649 C CA . ARG A 1 84 ? -6.911 -0.726 -2.734 1.00 93.62 84 ARG A CA 1
ATOM 650 C C . ARG A 1 84 ? -6.093 -0.535 -4.001 1.00 93.62 84 ARG A C 1
ATOM 652 O O . ARG A 1 84 ? -5.413 -1.459 -4.428 1.00 93.62 84 ARG A O 1
ATOM 659 N N . ARG A 1 85 ? -6.116 0.663 -4.592 1.00 95.19 85 ARG A N 1
ATOM 660 C CA . ARG A 1 85 ? -5.353 0.961 -5.815 1.00 95.19 85 ARG A CA 1
ATOM 661 C C . ARG A 1 85 ? -3.853 0.770 -5.617 1.00 95.19 85 ARG A C 1
ATOM 663 O O . ARG A 1 85 ? -3.198 0.211 -6.494 1.00 95.19 85 ARG A O 1
ATOM 670 N N . ALA A 1 86 ? -3.324 1.183 -4.467 1.00 96.12 86 ALA A N 1
ATOM 671 C CA . ALA A 1 86 ? -1.931 0.951 -4.113 1.00 96.12 86 ALA A CA 1
ATOM 672 C C . ALA A 1 86 ? -1.618 -0.549 -3.961 1.00 96.12 86 ALA A C 1
ATOM 674 O O . ALA A 1 86 ? -0.622 -1.009 -4.521 1.00 96.12 86 ALA A O 1
ATOM 675 N N . LEU A 1 87 ? -2.479 -1.322 -3.280 1.00 95.38 87 LEU A N 1
ATOM 676 C CA . LEU A 1 87 ? -2.312 -2.776 -3.132 1.00 95.38 87 LEU A CA 1
ATOM 677 C C . LEU A 1 87 ? -2.356 -3.488 -4.495 1.00 95.38 87 LEU A C 1
ATOM 679 O O . LEU A 1 87 ? -1.490 -4.316 -4.780 1.00 95.38 87 LEU A O 1
ATOM 683 N N . CYS A 1 88 ? -3.304 -3.127 -5.367 1.00 95.62 88 CYS A N 1
ATOM 684 C CA . CYS A 1 88 ? -3.395 -3.653 -6.731 1.00 95.62 88 CYS A CA 1
ATOM 685 C C . CYS A 1 88 ? -2.145 -3.318 -7.544 1.00 95.62 88 CYS A C 1
ATOM 687 O O . CYS A 1 88 ? -1.535 -4.213 -8.121 1.00 95.62 88 CYS A O 1
ATOM 689 N N . ALA A 1 89 ? -1.723 -2.049 -7.558 1.00 95.56 89 ALA A N 1
ATOM 690 C CA . ALA A 1 89 ? -0.527 -1.628 -8.282 1.00 95.56 89 ALA A CA 1
ATOM 691 C C . ALA A 1 89 ? 0.715 -2.400 -7.820 1.00 95.56 89 ALA A C 1
ATOM 693 O O . ALA A 1 89 ? 1.522 -2.816 -8.646 1.00 95.56 89 ALA A O 1
ATOM 694 N N . LEU A 1 90 ? 0.854 -2.634 -6.514 1.00 95.88 90 LEU A N 1
ATOM 695 C CA . LEU A 1 90 ? 1.968 -3.396 -5.964 1.00 95.88 90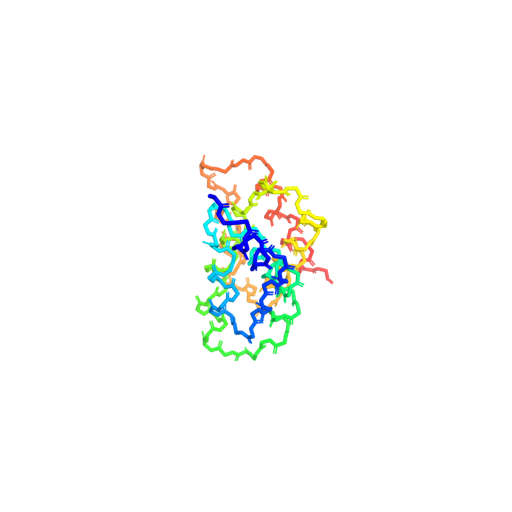 LEU A CA 1
ATOM 696 C C . LEU A 1 90 ? 1.893 -4.879 -6.347 1.00 95.88 90 LEU A C 1
ATOM 698 O O . LEU A 1 90 ? 2.910 -5.456 -6.723 1.00 95.88 90 LEU A O 1
ATOM 702 N N . THR A 1 91 ? 0.695 -5.466 -6.326 1.00 95.38 91 THR A N 1
ATOM 703 C CA . THR A 1 91 ? 0.450 -6.869 -6.704 1.00 95.38 91 THR A CA 1
ATOM 704 C C . THR A 1 91 ? 0.755 -7.113 -8.179 1.00 95.38 91 THR A C 1
ATOM 706 O O . THR A 1 91 ? 1.475 -8.051 -8.493 1.00 95.38 91 THR A O 1
ATOM 709 N N . VAL A 1 92 ? 0.334 -6.218 -9.079 1.00 95.06 92 VAL A N 1
ATOM 710 C CA . VAL A 1 92 ? 0.683 -6.279 -10.514 1.00 95.06 92 VAL A CA 1
ATOM 711 C C . VAL A 1 92 ? 2.198 -6.191 -10.727 1.00 95.06 92 VAL A C 1
ATOM 713 O O . VAL A 1 92 ? 2.755 -6.826 -11.618 1.00 95.06 92 VAL A O 1
ATOM 716 N N . ARG A 1 93 ? 2.892 -5.400 -9.904 1.00 94.25 93 ARG A N 1
ATOM 717 C CA . ARG A 1 93 ? 4.345 -5.215 -9.997 1.00 94.25 93 ARG A CA 1
ATOM 718 C C . ARG A 1 93 ? 5.146 -6.382 -9.408 1.00 94.25 93 ARG A C 1
ATOM 720 O O . ARG A 1 93 ? 6.289 -6.582 -9.811 1.00 94.25 93 ARG A O 1
ATOM 727 N N . CYS A 1 94 ? 4.599 -7.114 -8.441 1.00 94.12 94 CYS A N 1
ATOM 728 C CA . CYS A 1 94 ? 5.270 -8.221 -7.752 1.00 94.12 94 CYS A CA 1
ATOM 729 C C . CYS A 1 94 ? 4.313 -9.414 -7.548 1.00 94.12 94 CYS A C 1
ATOM 731 O O . CYS A 1 94 ? 4.044 -9.779 -6.399 1.00 94.12 94 CYS A O 1
ATOM 733 N N . PRO A 1 95 ? 3.802 -10.022 -8.635 1.00 92.88 95 PRO A N 1
ATOM 734 C CA . PRO A 1 95 ? 2.704 -10.985 -8.566 1.00 92.88 95 PRO A CA 1
ATOM 735 C C . PRO A 1 95 ? 3.078 -12.258 -7.808 1.00 92.88 95 PRO A C 1
ATOM 737 O O . PRO A 1 95 ? 2.294 -12.707 -6.979 1.00 92.88 95 PRO A O 1
ATOM 740 N N . ASP A 1 96 ? 4.280 -12.803 -8.005 1.00 90.06 96 ASP A N 1
ATOM 741 C CA . ASP A 1 96 ? 4.683 -14.072 -7.380 1.00 90.06 96 ASP A CA 1
ATOM 742 C C . ASP A 1 96 ? 4.707 -13.967 -5.847 1.00 90.06 96 ASP A C 1
ATOM 744 O O . ASP A 1 96 ? 4.035 -14.714 -5.142 1.00 90.06 96 ASP A O 1
ATOM 748 N N . SER A 1 97 ? 5.422 -12.967 -5.321 1.00 91.00 97 SER A N 1
ATOM 749 C CA . SER A 1 97 ? 5.576 -12.772 -3.872 1.00 91.00 97 SER A CA 1
ATOM 750 C C . SER A 1 97 ? 4.276 -12.335 -3.192 1.00 91.00 97 SER A C 1
ATOM 752 O O . SER A 1 97 ? 4.029 -12.694 -2.036 1.00 91.00 97 SER A O 1
ATOM 754 N N . LEU A 1 98 ? 3.448 -11.543 -3.886 1.00 94.19 98 LEU A N 1
ATOM 755 C CA . LEU A 1 98 ? 2.226 -10.993 -3.303 1.00 94.19 98 LEU A CA 1
ATOM 756 C C . LEU A 1 98 ? 1.006 -11.888 -3.456 1.00 94.19 98 LEU A C 1
ATOM 758 O O . LEU A 1 98 ? 0.176 -11.879 -2.556 1.00 94.19 98 LEU A O 1
ATOM 762 N N . SER A 1 99 ? 0.899 -12.691 -4.512 1.00 90.88 99 SER A N 1
ATOM 763 C CA . SER A 1 99 ? -0.170 -13.691 -4.617 1.00 90.88 99 SER A CA 1
ATOM 764 C C . SER A 1 99 ? -0.053 -14.734 -3.507 1.00 90.88 99 SER A C 1
ATOM 766 O O . SER A 1 99 ? -1.041 -15.014 -2.827 1.00 90.88 99 SER A O 1
ATOM 768 N N . GLU A 1 100 ? 1.157 -15.234 -3.245 1.00 91.50 100 GLU A N 1
ATOM 769 C CA . GLU A 1 100 ? 1.429 -16.145 -2.132 1.00 91.50 100 GLU A CA 1
ATOM 770 C C . GLU A 1 100 ? 1.092 -15.485 -0.788 1.00 91.50 100 GLU A C 1
ATOM 772 O O . GLU A 1 100 ? 0.361 -16.053 0.024 1.00 91.50 100 GLU A O 1
ATOM 777 N N . TYR A 1 101 ? 1.569 -14.254 -0.572 1.00 91.69 101 TYR A N 1
ATOM 778 C CA . TYR A 1 101 ? 1.317 -13.510 0.660 1.00 91.69 101 TYR A CA 1
ATOM 779 C C . TYR A 1 101 ? -0.178 -13.254 0.897 1.00 91.69 101 TYR A C 1
ATOM 781 O O . TYR A 1 101 ? -0.690 -13.597 1.957 1.00 91.69 101 TYR A O 1
ATOM 789 N N . LEU A 1 102 ? -0.900 -12.706 -0.084 1.00 90.31 102 LEU A N 1
ATOM 790 C CA . LEU A 1 102 ? -2.330 -12.403 0.040 1.00 90.31 102 LEU A CA 1
ATOM 791 C C . LEU A 1 102 ? -3.173 -13.672 0.213 1.00 90.31 102 LEU A C 1
ATOM 793 O O . LEU A 1 102 ? -4.167 -13.657 0.937 1.00 90.31 102 LEU A O 1
ATOM 797 N N . THR A 1 103 ? -2.764 -14.783 -0.402 1.00 90.06 103 THR A N 1
ATOM 798 C CA . THR A 1 103 ? -3.412 -16.083 -0.192 1.00 90.06 103 THR A CA 1
ATOM 799 C C . THR A 1 103 ? -3.187 -16.580 1.237 1.00 90.06 103 THR A C 1
ATOM 801 O O . THR A 1 103 ? -4.128 -17.041 1.882 1.00 90.06 103 THR A O 1
ATOM 804 N N . ALA A 1 104 ? -1.970 -16.443 1.774 1.00 89.81 104 ALA A N 1
ATOM 805 C CA . ALA A 1 104 ? -1.678 -16.788 3.164 1.00 89.81 104 ALA A CA 1
ATOM 806 C C . ALA A 1 104 ? -2.473 -15.917 4.153 1.00 89.81 104 ALA A C 1
ATOM 808 O O . ALA A 1 104 ? -3.029 -16.434 5.120 1.00 89.81 104 ALA A O 1
ATOM 809 N N . GLU A 1 105 ? -2.592 -14.616 3.882 1.00 87.19 105 GLU A N 1
ATOM 810 C CA . GLU A 1 105 ? -3.432 -13.692 4.651 1.00 87.19 105 GLU A CA 1
ATOM 811 C C . GLU A 1 105 ? -4.909 -14.113 4.603 1.00 87.19 105 GLU A C 1
ATOM 813 O O . GLU A 1 105 ? -5.574 -14.185 5.635 1.00 87.19 105 GLU A O 1
ATOM 818 N N . PHE A 1 106 ? -5.428 -14.504 3.438 1.00 86.06 106 PHE A N 1
ATOM 819 C CA . PHE A 1 106 ? -6.807 -14.980 3.314 1.00 86.06 106 PHE A CA 1
ATOM 820 C C . PHE A 1 106 ? -7.105 -16.194 4.216 1.00 86.06 106 PHE A C 1
ATOM 822 O O . PHE A 1 106 ? -8.122 -16.212 4.915 1.00 86.06 106 PHE A O 1
ATOM 829 N N . TYR A 1 107 ? -6.207 -17.182 4.245 1.00 86.00 107 TYR A N 1
ATOM 830 C CA . TYR A 1 107 ? -6.355 -18.385 5.075 1.00 86.00 107 TYR A CA 1
ATOM 831 C C . TYR A 1 107 ? -5.889 -18.205 6.530 1.00 86.00 107 TYR A C 1
ATOM 833 O O . TYR A 1 107 ? -6.091 -19.100 7.353 1.00 86.00 107 TYR A O 1
ATOM 841 N N . GLY A 1 108 ? -5.294 -17.060 6.874 1.00 83.75 108 GLY A N 1
ATOM 842 C CA . GLY A 1 108 ? -4.792 -16.770 8.214 1.00 83.75 108 GLY A CA 1
ATOM 843 C C . GLY A 1 108 ? -5.894 -16.736 9.279 1.00 83.75 108 GLY A C 1
ATOM 844 O O . GLY A 1 108 ? -7.037 -16.345 9.025 1.00 83.75 108 GLY A O 1
ATOM 845 N N . THR A 1 109 ? -5.550 -17.145 10.500 1.00 72.06 109 THR A N 1
ATOM 846 C CA . THR A 1 109 ? -6.493 -17.328 11.619 1.00 72.06 109 THR A CA 1
ATOM 847 C C . THR A 1 109 ? -6.926 -16.028 12.302 1.00 72.06 109 THR A C 1
ATOM 849 O O . THR A 1 109 ? -7.967 -16.022 12.952 1.00 72.06 109 THR A O 1
ATOM 852 N N . ASN A 1 110 ? -6.185 -14.928 12.124 1.00 74.19 110 ASN A N 1
ATOM 853 C CA . ASN A 1 110 ? -6.385 -13.661 12.843 1.00 74.19 110 ASN A CA 1
ATOM 854 C C . ASN A 1 110 ? -6.844 -12.500 11.941 1.00 74.19 110 ASN A C 1
ATOM 856 O O . ASN A 1 110 ? -6.541 -11.344 12.226 1.00 74.19 110 ASN A O 1
ATOM 860 N N . HIS A 1 111 ? -7.566 -12.783 10.854 1.00 78.00 111 HIS A N 1
ATOM 861 C CA . HIS A 1 111 ? -8.006 -11.750 9.909 1.00 78.00 111 HIS A CA 1
ATOM 862 C C . HIS A 1 111 ? -9.512 -11.538 9.941 1.00 78.00 111 HIS A C 1
ATOM 864 O O . HIS A 1 111 ? -10.297 -12.488 10.007 1.00 78.00 111 HIS A O 1
ATOM 870 N N . THR A 1 112 ? -9.916 -10.271 9.863 1.00 82.31 112 THR A N 1
ATOM 871 C CA . THR A 1 112 ? -11.326 -9.904 9.744 1.00 82.31 112 THR A CA 1
ATOM 872 C C . THR A 1 112 ? -11.874 -10.348 8.386 1.00 82.31 112 THR A C 1
ATOM 874 O O . THR A 1 112 ? -11.134 -10.517 7.411 1.00 82.31 112 THR A O 1
ATOM 877 N N . LEU A 1 113 ? -13.196 -10.522 8.296 1.00 83.25 113 LEU A N 1
ATOM 878 C CA . LEU A 1 113 ? -13.858 -10.831 7.024 1.00 83.25 113 LEU A CA 1
ATOM 879 C C . LEU A 1 113 ? -13.554 -9.759 5.961 1.00 83.25 113 LEU A C 1
ATOM 881 O O . LEU A 1 113 ? -13.355 -10.088 4.795 1.00 83.25 113 LEU A O 1
ATOM 885 N N . GLU A 1 114 ? -13.475 -8.493 6.377 1.00 82.19 114 GLU A N 1
ATOM 886 C CA . GLU A 1 114 ? -13.139 -7.368 5.504 1.00 82.19 114 GLU A CA 1
ATOM 887 C C . GLU A 1 114 ? -11.736 -7.517 4.904 1.00 82.19 114 GLU A C 1
ATOM 889 O O . GLU A 1 114 ? -11.583 -7.401 3.692 1.00 82.19 114 GLU A O 1
ATOM 894 N N . MET A 1 115 ? -10.728 -7.854 5.716 1.00 80.69 115 MET A N 1
ATOM 895 C CA . MET A 1 115 ? -9.361 -8.074 5.229 1.00 80.69 115 MET A CA 1
ATOM 896 C C . MET A 1 115 ? -9.283 -9.246 4.247 1.00 80.69 115 MET A C 1
ATOM 898 O O . MET A 1 115 ? -8.620 -9.148 3.215 1.00 80.69 115 MET A O 1
ATOM 902 N N . ARG A 1 116 ? -9.998 -10.341 4.532 1.00 88.56 116 ARG A N 1
ATOM 903 C CA . ARG A 1 116 ? -10.069 -11.504 3.632 1.00 88.56 116 ARG A CA 1
ATOM 904 C C . ARG A 1 116 ? -10.710 -11.146 2.293 1.00 88.56 116 ARG A C 1
ATOM 906 O O . ARG A 1 116 ? -10.200 -11.533 1.243 1.00 88.56 116 ARG A O 1
ATOM 913 N N . LEU A 1 117 ? -11.813 -10.401 2.325 1.00 87.50 117 LEU A N 1
ATOM 914 C CA . LEU A 1 117 ? -12.491 -9.931 1.122 1.00 87.50 117 LEU A CA 1
ATOM 915 C C . LEU A 1 117 ? -11.592 -8.977 0.323 1.00 87.50 117 LEU A C 1
ATOM 917 O O . LEU A 1 117 ? -11.498 -9.107 -0.894 1.00 87.50 117 LEU A O 1
ATOM 921 N N . GLU A 1 118 ? -10.890 -8.063 0.993 1.00 86.75 118 GLU A N 1
ATOM 922 C CA . GLU A 1 118 ? -9.958 -7.134 0.351 1.00 86.75 118 GLU A CA 1
ATOM 923 C C . GLU A 1 118 ? -8.809 -7.880 -0.347 1.00 86.75 118 GLU A C 1
ATOM 925 O O . GLU A 1 118 ? -8.513 -7.578 -1.503 1.00 86.75 118 GLU A O 1
ATOM 930 N N . ALA A 1 119 ? -8.221 -8.900 0.291 1.00 86.69 119 ALA A N 1
ATOM 931 C CA . ALA A 1 119 ? -7.182 -9.733 -0.318 1.00 86.69 119 ALA A CA 1
ATOM 932 C C . ALA A 1 119 ? -7.669 -10.402 -1.618 1.00 86.69 119 ALA A C 1
ATOM 934 O O . ALA A 1 119 ? -6.996 -10.316 -2.647 1.00 86.69 119 ALA A O 1
ATOM 935 N N . LEU A 1 120 ? -8.869 -10.994 -1.610 1.00 88.25 120 LEU A N 1
ATOM 936 C CA . LEU A 1 120 ? -9.465 -11.604 -2.806 1.00 88.25 120 LEU A CA 1
ATOM 937 C C . LEU A 1 120 ? -9.778 -10.578 -3.902 1.00 88.25 120 LEU A C 1
ATOM 939 O O . LEU A 1 120 ? -9.519 -10.833 -5.078 1.00 88.25 120 LEU A O 1
ATOM 943 N N . LEU A 1 121 ? -10.326 -9.417 -3.533 1.00 88.44 121 LEU A N 1
ATOM 944 C CA . LEU A 1 121 ? -10.643 -8.352 -4.485 1.00 88.44 121 LEU A CA 1
ATOM 945 C C . LEU A 1 121 ? -9.387 -7.811 -5.165 1.00 88.44 121 LEU A C 1
ATOM 947 O O . LEU A 1 121 ? -9.426 -7.517 -6.359 1.00 88.44 121 LEU A O 1
ATOM 951 N N . VAL A 1 122 ? -8.280 -7.701 -4.431 1.00 89.75 122 VAL A N 1
ATOM 952 C CA . VAL A 1 122 ? -7.009 -7.232 -4.987 1.00 89.75 122 VAL A CA 1
ATOM 953 C C . VAL A 1 122 ? -6.387 -8.277 -5.904 1.00 89.75 122 VAL A C 1
ATOM 955 O O . VAL A 1 122 ? -5.945 -7.910 -6.990 1.00 89.75 122 VAL A O 1
ATOM 958 N N . ILE A 1 123 ? -6.417 -9.563 -5.537 1.00 88.62 123 ILE A N 1
ATOM 959 C CA . ILE A 1 123 ? -5.971 -10.645 -6.431 1.00 88.62 123 ILE A CA 1
ATOM 960 C C . ILE A 1 123 ? -6.784 -10.626 -7.732 1.00 88.62 123 ILE A C 1
ATOM 962 O O . ILE A 1 123 ? -6.203 -10.650 -8.813 1.00 88.62 123 ILE A O 1
ATOM 966 N N . ARG A 1 124 ? -8.117 -10.518 -7.638 1.00 90.12 124 ARG A N 1
ATOM 967 C CA . ARG A 1 124 ? -9.005 -10.417 -8.807 1.00 90.12 124 ARG A CA 1
ATOM 968 C C . ARG A 1 124 ? -8.648 -9.212 -9.679 1.00 90.12 124 ARG A C 1
ATOM 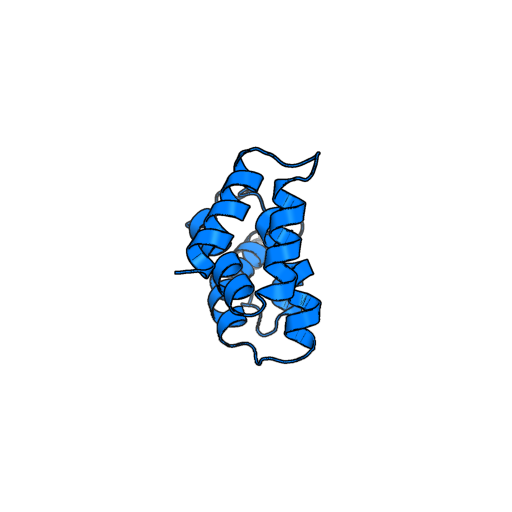970 O O . ARG A 1 124 ? -8.473 -9.368 -10.877 1.00 90.12 124 ARG A O 1
ATOM 977 N N . ALA A 1 125 ? -8.547 -8.026 -9.083 1.00 87.88 125 ALA A N 1
ATOM 978 C CA . ALA A 1 125 ? -8.295 -6.785 -9.812 1.00 87.88 125 ALA A CA 1
ATOM 979 C C . ALA A 1 125 ? -6.880 -6.701 -10.406 1.00 87.88 125 ALA A C 1
ATOM 981 O O . ALA A 1 125 ? -6.666 -5.947 -11.345 1.00 87.88 125 ALA A O 1
ATOM 982 N N . ALA A 1 126 ? -5.906 -7.429 -9.855 1.00 86.31 126 ALA A N 1
ATOM 983 C CA . ALA A 1 126 ? -4.560 -7.514 -10.416 1.00 86.31 126 ALA A CA 1
ATOM 984 C C . ALA A 1 126 ? -4.454 -8.499 -11.597 1.00 86.31 126 ALA A C 1
ATOM 986 O O . ALA A 1 126 ? -3.448 -8.477 -12.301 1.00 86.31 126 ALA A O 1
ATOM 987 N N . ALA A 1 127 ? -5.453 -9.368 -11.783 1.00 84.12 127 ALA A N 1
ATOM 988 C CA . ALA A 1 127 ? -5.507 -10.362 -12.855 1.00 84.12 127 ALA A CA 1
ATOM 989 C C . ALA A 1 127 ? -6.328 -9.912 -14.082 1.00 84.12 127 ALA A C 1
ATOM 991 O O . ALA A 1 127 ? -6.337 -10.625 -15.086 1.00 84.12 127 ALA A O 1
ATOM 992 N N . GLU A 1 128 ? -7.027 -8.776 -13.985 1.00 75.19 128 GLU A N 1
ATOM 993 C CA . GLU A 1 128 ? -7.739 -8.104 -15.089 1.00 75.19 128 GLU A CA 1
ATOM 994 C C . GLU A 1 128 ? -6.796 -7.192 -15.886 1.00 75.19 128 GLU A C 1
ATOM 996 O O . GLU A 1 128 ? -6.901 -7.204 -17.134 1.00 75.19 128 GLU A O 1
#

Radius of gyration: 15.59 Å; chains: 1; bounding box: 30×49×42 Å

pLDDT: mean 87.16, std 11.73, range [45.16, 96.69]

Sequence (128 aa):
YDLTDDRSDLLPAPRPKHLRHLLAGLRAKTGEHQTLAAALESAEALVRAAPMARELITLARPIAHALLHLHNEYSLPGFAQQRRRALCALTVRCPDSLSEYLTAEFYGTNHTLEMRLEALLVIRAAAE

Secondary structure (DSSP, 8-state):
--TTGGGGGGSPPPPP-SHHHHHHHHTPPTT-HHHHHHHHHHHHHHHHHS-SSHHHHHHHHHHHHHHHT---TT--TTHHHHHHHHHHHHHHHSHHHHHHHHHHHHH-TT--HHHHHHHHHHHHHH--